Protein AF-A0A7J9PNX4-F1 (afdb_monomer_lite)

pLDDT: mean 73.29, std 10.81, range [47.12, 84.12]

Structure (mmCIF, N/CA/C/O backbone):
data_AF-A0A7J9PNX4-F1
#
_entry.id   AF-A0A7J9PNX4-F1
#
loop_
_atom_site.group_PDB
_atom_site.id
_atom_site.type_symbol
_atom_site.label_atom_id
_atom_site.label_alt_id
_atom_site.label_comp_id
_atom_site.label_asym_id
_atom_site.label_entity_id
_atom_site.label_seq_id
_atom_site.pdbx_PDB_ins_code
_atom_site.Cartn_x
_atom_site.Cartn_y
_atom_site.Cartn_z
_atom_site.occupancy
_atom_site.B_iso_or_equiv
_atom_site.auth_seq_id
_atom_site.auth_comp_id
_atom_site.auth_asym_id
_atom_site.auth_atom_id
_at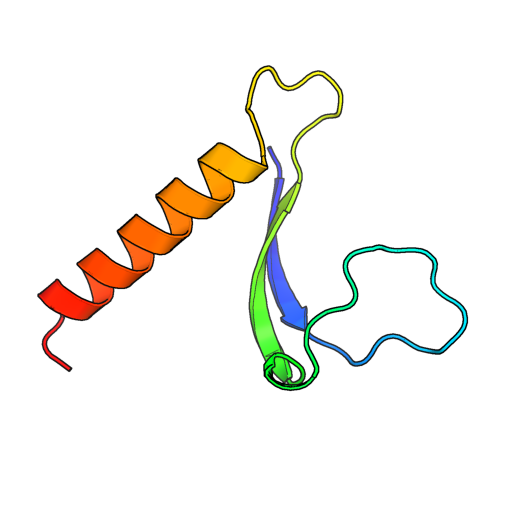om_site.pdbx_PDB_model_num
ATOM 1 N N . MET A 1 1 ? -0.164 -4.378 -13.610 1.00 73.62 1 MET A N 1
ATOM 2 C CA . MET A 1 1 ? -0.470 -3.867 -12.260 1.00 73.62 1 MET A CA 1
ATOM 3 C C . MET A 1 1 ? -1.568 -4.717 -11.640 1.00 73.62 1 MET A C 1
ATOM 5 O O . MET A 1 1 ? -2.585 -4.925 -12.290 1.00 73.62 1 MET A O 1
ATOM 9 N N . VAL A 1 2 ? -1.364 -5.209 -10.418 1.00 78.94 2 VAL A N 1
ATOM 10 C CA . VAL A 1 2 ? -2.394 -5.907 -9.628 1.00 78.94 2 VAL A CA 1
ATOM 11 C C . VAL A 1 2 ? -2.735 -5.043 -8.417 1.00 78.94 2 VAL A C 1
ATOM 13 O O . VAL A 1 2 ? -1.831 -4.520 -7.766 1.00 78.94 2 VAL A O 1
ATOM 16 N N . GLN A 1 3 ? -4.028 -4.874 -8.132 1.00 82.75 3 GLN A N 1
ATOM 17 C CA . GLN A 1 3 ? -4.514 -4.099 -6.991 1.00 82.75 3 GLN A CA 1
ATOM 18 C C . GLN A 1 3 ? -5.436 -4.952 -6.129 1.00 82.75 3 GLN A C 1
ATOM 20 O O . GLN A 1 3 ? -6.297 -5.653 -6.656 1.00 82.75 3 GLN A O 1
ATOM 25 N N . TYR A 1 4 ? -5.279 -4.866 -4.812 1.00 82.00 4 TYR A N 1
ATOM 26 C CA . TYR A 1 4 ? -6.196 -5.501 -3.871 1.00 82.00 4 TYR A CA 1
ATOM 27 C C . TYR A 1 4 ? -6.254 -4.745 -2.546 1.00 82.00 4 TYR A C 1
ATOM 29 O O . TYR A 1 4 ? -5.330 -4.020 -2.167 1.00 82.00 4 TYR A O 1
ATOM 37 N N . GLU A 1 5 ? -7.368 -4.920 -1.842 1.00 82.62 5 GLU A N 1
ATOM 38 C CA . GLU A 1 5 ? -7.524 -4.443 -0.475 1.00 82.62 5 GLU A CA 1
ATOM 39 C C . GLU A 1 5 ? -7.040 -5.510 0.504 1.00 82.62 5 GLU A C 1
ATOM 41 O O . GLU A 1 5 ? -7.323 -6.699 0.354 1.00 82.62 5 GLU A O 1
ATOM 46 N N . ALA A 1 6 ? -6.316 -5.083 1.531 1.00 82.19 6 ALA A N 1
ATOM 47 C CA . ALA A 1 6 ? -5.860 -5.956 2.597 1.00 82.19 6 ALA A CA 1
ATOM 48 C C . ALA A 1 6 ? -5.973 -5.262 3.953 1.00 82.19 6 ALA A C 1
ATOM 50 O O . ALA A 1 6 ? -5.954 -4.037 4.054 1.00 82.19 6 ALA A O 1
ATOM 51 N N . VAL A 1 7 ? -6.054 -6.055 5.019 1.00 83.19 7 VAL A N 1
ATOM 52 C CA . VAL A 1 7 ? -5.883 -5.559 6.387 1.00 83.19 7 VAL A CA 1
ATOM 53 C C . VAL A 1 7 ? -4.428 -5.748 6.780 1.00 83.19 7 VAL A C 1
ATOM 55 O O . VAL A 1 7 ? -3.894 -6.855 6.692 1.00 83.19 7 VAL A O 1
ATOM 58 N N . ILE A 1 8 ? -3.791 -4.674 7.237 1.00 81.19 8 ILE A N 1
ATOM 59 C CA . ILE A 1 8 ? -2.413 -4.722 7.710 1.00 81.19 8 ILE A CA 1
ATOM 60 C C . ILE A 1 8 ? -2.363 -5.550 8.993 1.00 81.19 8 ILE A C 1
ATOM 62 O O . ILE A 1 8 ? -2.981 -5.205 10.001 1.00 81.19 8 ILE A O 1
ATOM 66 N N . LYS A 1 9 ? -1.589 -6.633 8.975 1.00 79.38 9 LYS A N 1
ATOM 67 C CA . LYS A 1 9 ? -1.312 -7.449 10.160 1.00 79.38 9 LYS A CA 1
ATOM 68 C C . LYS A 1 9 ? 0.086 -7.152 10.690 1.00 79.38 9 LYS A C 1
ATOM 70 O O . LYS A 1 9 ? 0.976 -6.762 9.937 1.00 79.38 9 LYS A O 1
ATOM 75 N N . LYS A 1 10 ? 0.281 -7.368 11.992 1.00 75.56 10 LYS A N 1
ATOM 76 C CA . LYS A 1 10 ? 1.615 -7.373 12.599 1.00 75.56 10 LYS A CA 1
ATOM 77 C C . LYS A 1 10 ? 2.446 -8.463 11.916 1.00 75.56 10 LYS A C 1
ATOM 79 O O . LYS A 1 10 ? 2.017 -9.617 11.902 1.00 75.56 10 LYS A O 1
ATOM 84 N N . GLN A 1 11 ? 3.601 -8.116 11.353 1.00 70.75 11 GLN A N 1
ATOM 85 C CA . GLN A 1 11 ? 4.511 -9.135 10.833 1.00 70.75 11 GLN A CA 1
ATOM 86 C C . GLN A 1 11 ? 5.118 -9.928 12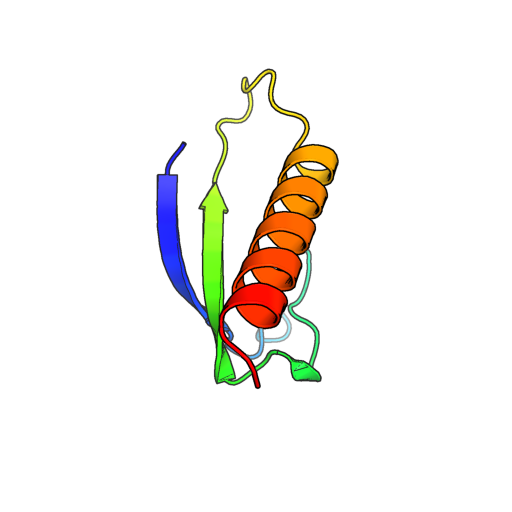.003 1.00 70.75 11 GLN A C 1
ATOM 88 O O . GLN A 1 11 ? 5.486 -9.358 13.033 1.00 70.75 11 GLN A O 1
ATOM 93 N N . GLY A 1 12 ? 5.185 -11.254 11.862 1.00 65.44 12 GLY A N 1
ATOM 94 C CA . GLY A 1 12 ? 5.946 -12.114 12.770 1.00 65.44 12 GLY A CA 1
ATOM 95 C C . GLY A 1 12 ? 7.449 -11.955 12.522 1.00 65.44 12 GLY A C 1
ATOM 96 O O . GLY A 1 12 ? 7.857 -11.657 11.402 1.00 65.44 12 GLY A O 1
ATOM 97 N N . GLY A 1 13 ? 8.278 -12.177 13.547 1.00 55.97 13 GLY A N 1
ATOM 98 C CA . GLY A 1 13 ? 9.718 -11.862 13.559 1.00 55.97 13 GLY A CA 1
ATOM 99 C C . GLY A 1 13 ? 10.628 -12.582 12.545 1.00 55.97 13 GLY A C 1
ATOM 100 O O . GLY A 1 13 ? 11.840 -12.498 12.688 1.00 55.97 13 GLY A O 1
ATOM 101 N N . GLY A 1 14 ? 10.088 -13.281 11.540 1.00 56.06 14 GLY A N 1
ATOM 102 C CA . GLY A 1 14 ? 10.858 -14.055 10.555 1.00 56.06 14 GLY A CA 1
ATOM 103 C C . GLY A 1 14 ? 10.555 -13.769 9.079 1.00 56.06 14 GLY A C 1
ATOM 104 O O . GLY A 1 14 ? 11.153 -14.400 8.215 1.00 56.06 14 GLY A O 1
ATOM 105 N N . SER A 1 15 ? 9.636 -12.856 8.746 1.00 47.12 15 SER A N 1
ATOM 106 C CA . SER A 1 15 ? 9.242 -12.621 7.344 1.00 47.12 15 SER A CA 1
ATOM 107 C C . SER A 1 15 ? 9.997 -11.434 6.735 1.00 47.12 15 SER A C 1
ATOM 109 O O . SER A 1 15 ? 9.822 -10.296 7.156 1.00 47.12 15 SER A O 1
ATOM 111 N N . ARG A 1 16 ? 10.845 -11.694 5.732 1.00 50.50 16 ARG A N 1
ATOM 112 C CA . ARG A 1 16 ? 11.640 -10.696 4.987 1.00 50.50 16 ARG A CA 1
ATOM 113 C C . ARG A 1 16 ? 10.820 -9.987 3.898 1.00 50.50 16 ARG A C 1
ATOM 115 O O . ARG A 1 16 ? 11.189 -10.031 2.730 1.00 50.50 16 ARG A O 1
ATOM 122 N N . ILE A 1 17 ? 9.710 -9.344 4.254 1.00 53.88 17 ILE A N 1
ATOM 123 C CA . ILE A 1 17 ? 9.001 -8.461 3.315 1.00 53.88 17 ILE A CA 1
ATOM 124 C C . ILE A 1 17 ? 9.026 -7.048 3.886 1.00 53.88 17 ILE A C 1
ATOM 126 O O . ILE A 1 17 ? 8.240 -6.693 4.763 1.00 53.88 17 ILE A O 1
ATOM 130 N N . TYR A 1 18 ? 9.992 -6.268 3.404 1.00 49.47 18 TYR A N 1
ATOM 131 C CA . TYR A 1 18 ? 10.126 -4.846 3.692 1.00 49.47 18 TYR A CA 1
ATOM 132 C C . TYR A 1 18 ? 9.236 -4.042 2.723 1.00 49.47 18 TYR A C 1
ATOM 134 O O . TYR A 1 18 ? 9.153 -4.421 1.555 1.00 49.47 18 TYR A O 1
ATOM 142 N N . PRO A 1 19 ? 8.605 -2.934 3.150 1.00 57.00 19 PRO A N 1
ATOM 143 C CA . PRO A 1 19 ? 8.632 -2.363 4.492 1.00 57.00 19 PRO A CA 1
ATOM 144 C C . PRO A 1 19 ? 7.697 -3.086 5.471 1.00 57.00 19 PRO A C 1
ATOM 146 O O . PRO A 1 19 ? 6.558 -3.430 5.152 1.00 57.00 19 PRO A O 1
ATOM 149 N N . ASN A 1 20 ? 8.175 -3.252 6.708 1.00 58.69 20 ASN A N 1
ATOM 150 C CA . ASN A 1 20 ? 7.301 -3.547 7.839 1.00 58.69 20 ASN A CA 1
ATOM 151 C C . ASN A 1 20 ? 6.244 -2.447 7.930 1.00 58.69 20 ASN A C 1
ATOM 153 O O . ASN A 1 20 ? 6.580 -1.261 7.932 1.00 58.69 20 ASN A O 1
ATOM 157 N N . ALA A 1 21 ? 4.971 -2.820 8.021 1.00 65.00 21 ALA A N 1
ATOM 158 C CA . ALA A 1 21 ? 3.940 -1.820 8.225 1.00 65.00 21 ALA A CA 1
ATOM 159 C C . ALA A 1 21 ? 4.183 -1.095 9.557 1.00 65.00 21 ALA A C 1
ATOM 161 O O . ALA A 1 21 ? 4.417 -1.742 10.582 1.00 65.00 21 ALA A O 1
ATOM 162 N N . PHE A 1 22 ? 4.116 0.240 9.545 1.00 71.50 22 PHE A N 1
ATOM 163 C CA . PHE A 1 22 ? 4.201 1.032 10.770 1.00 71.50 22 PHE A CA 1
ATOM 164 C C . PHE A 1 22 ? 3.186 0.524 11.795 1.00 71.50 22 PHE A C 1
ATOM 166 O O . PHE A 1 22 ? 2.055 0.177 11.450 1.00 71.50 22 PHE A O 1
ATOM 173 N N . THR A 1 23 ? 3.567 0.505 13.071 1.00 72.38 23 THR A N 1
ATOM 174 C CA . THR A 1 23 ? 2.731 -0.018 14.163 1.00 72.38 23 THR A CA 1
ATOM 175 C C . THR A 1 23 ? 1.360 0.663 14.213 1.00 72.38 23 THR A C 1
ATOM 177 O O . THR A 1 23 ? 0.354 0.008 14.464 1.00 72.38 23 THR A O 1
ATOM 180 N N . SER A 1 24 ? 1.306 1.958 13.882 1.00 78.62 24 SER A N 1
ATOM 181 C CA . SER A 1 24 ? 0.088 2.776 13.775 1.00 78.62 24 SER A CA 1
ATOM 182 C C . SER A 1 24 ? -0.857 2.375 12.633 1.00 78.62 24 SER A C 1
ATOM 184 O O . SER A 1 24 ? -1.980 2.887 12.548 1.00 78.62 24 SER A O 1
ATOM 186 N N . HIS A 1 25 ? -0.412 1.505 11.727 1.00 78.44 25 HIS A N 1
ATOM 187 C CA . HIS A 1 25 ? -1.181 1.013 10.590 1.00 78.44 25 HIS A CA 1
ATOM 188 C C . HIS A 1 25 ? -1.713 -0.410 10.798 1.00 78.44 25 HIS A C 1
ATOM 190 O O . HIS A 1 25 ? -2.578 -0.836 10.037 1.00 78.44 25 HIS A O 1
ATOM 196 N N . ILE A 1 26 ? -1.263 -1.135 11.828 1.00 84.12 26 ILE A N 1
ATOM 197 C CA . ILE A 1 26 ? -1.770 -2.478 12.143 1.00 84.12 26 ILE A CA 1
ATOM 198 C C . ILE A 1 26 ? -3.282 -2.415 12.412 1.00 84.12 26 ILE A C 1
ATOM 200 O O . ILE A 1 26 ? -3.766 -1.543 13.128 1.00 84.12 26 ILE A O 1
ATOM 204 N N . GLY A 1 27 ? -4.032 -3.338 11.809 1.00 80.19 27 GLY A N 1
ATOM 205 C CA . GLY A 1 27 ? -5.493 -3.407 11.869 1.00 80.19 27 GLY A CA 1
ATOM 206 C C . GLY A 1 27 ? -6.216 -2.492 10.875 1.00 80.19 27 GLY A C 1
ATOM 207 O O . GLY A 1 27 ? -7.418 -2.659 10.673 1.00 80.19 27 GLY A O 1
ATOM 208 N N . LYS A 1 28 ? -5.520 -1.557 10.211 1.00 84.06 28 LYS A N 1
ATOM 209 C CA . LYS A 1 28 ? -6.125 -0.679 9.199 1.00 84.06 28 LYS A CA 1
ATOM 210 C C . LYS A 1 28 ? -6.211 -1.371 7.839 1.00 84.06 28 LYS A C 1
ATOM 212 O O . LYS A 1 28 ? -5.412 -2.254 7.517 1.00 84.06 28 LYS A O 1
ATOM 217 N N . ARG A 1 29 ? -7.184 -0.942 7.031 1.00 82.50 29 ARG A N 1
ATOM 218 C CA . ARG A 1 29 ? -7.280 -1.322 5.617 1.00 82.50 29 ARG A CA 1
ATOM 219 C C . ARG A 1 29 ? -6.222 -0.577 4.810 1.00 82.50 29 ARG A C 1
ATOM 221 O O . ARG A 1 29 ? -5.990 0.608 5.039 1.00 82.50 29 ARG A O 1
ATOM 228 N N . ALA A 1 30 ? -5.613 -1.276 3.867 1.00 81.44 30 ALA A N 1
ATOM 229 C CA . ALA A 1 30 ? -4.645 -0.744 2.929 1.00 81.44 30 ALA A CA 1
ATOM 230 C C . ALA A 1 30 ? -4.995 -1.188 1.513 1.00 81.44 30 ALA A C 1
ATOM 232 O O . ALA A 1 30 ? -5.435 -2.319 1.292 1.00 81.44 30 ALA A O 1
ATOM 233 N N . LYS A 1 31 ? -4.751 -0.294 0.558 1.00 81.19 31 LYS A N 1
ATOM 234 C CA . LYS A 1 31 ? -4.732 -0.622 -0.862 1.00 81.19 31 LYS A CA 1
ATOM 235 C C . LYS A 1 31 ? -3.306 -1.017 -1.224 1.00 81.19 31 LYS A C 1
ATOM 237 O O . LYS A 1 31 ? -2.390 -0.215 -1.059 1.00 81.19 31 LYS A O 1
ATOM 242 N N . ILE A 1 32 ? -3.121 -2.251 -1.675 1.00 80.19 32 ILE A N 1
ATOM 243 C CA . ILE A 1 32 ? -1.821 -2.769 -2.098 1.00 80.19 32 ILE A CA 1
ATOM 244 C C . ILE A 1 32 ? -1.776 -2.742 -3.619 1.00 80.19 32 ILE A C 1
ATOM 246 O O . ILE A 1 32 ? -2.699 -3.213 -4.285 1.00 80.19 32 ILE A O 1
ATOM 250 N N . ILE A 1 33 ? -0.703 -2.167 -4.155 1.00 81.19 33 ILE A N 1
ATOM 251 C CA . ILE A 1 33 ? -0.450 -2.071 -5.588 1.00 81.19 33 ILE A CA 1
ATOM 252 C C . ILE A 1 33 ? 0.858 -2.798 -5.855 1.00 81.19 33 ILE A C 1
ATOM 254 O O . ILE A 1 33 ? 1.907 -2.395 -5.357 1.00 81.19 33 ILE A O 1
ATOM 258 N N . ILE A 1 34 ? 0.779 -3.882 -6.621 1.00 81.31 34 ILE A N 1
ATOM 259 C CA . ILE A 1 34 ? 1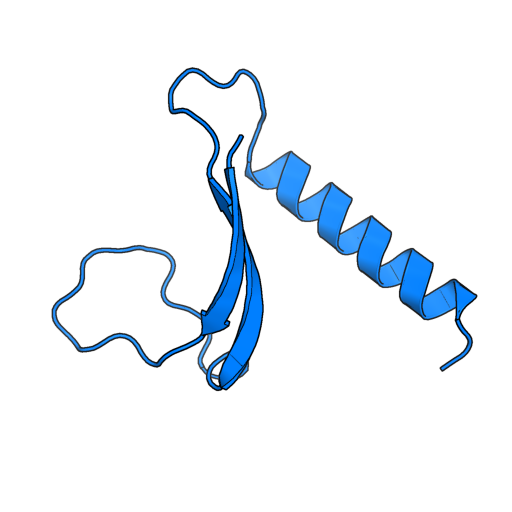.947 -4.632 -7.071 1.00 81.31 34 ILE A CA 1
ATOM 260 C C . ILE A 1 34 ? 2.179 -4.291 -8.539 1.00 81.31 34 ILE A C 1
ATOM 262 O O . ILE A 1 34 ? 1.329 -4.536 -9.410 1.00 81.31 34 ILE A O 1
ATOM 266 N N . LEU A 1 35 ? 3.336 -3.692 -8.791 1.00 81.44 35 LEU A N 1
ATOM 267 C CA . LEU A 1 35 ? 3.852 -3.427 -10.124 1.00 81.44 35 LEU A CA 1
ATOM 268 C C . LEU A 1 35 ? 4.699 -4.618 -10.572 1.00 81.44 35 LEU A C 1
ATOM 270 O O . LEU A 1 35 ? 5.200 -5.379 -9.742 1.00 81.44 35 LEU A O 1
ATOM 274 N N . LYS A 1 36 ? 4.797 -4.818 -11.886 1.00 82.88 36 LYS A N 1
ATOM 275 C CA . LYS A 1 36 ? 5.742 -5.804 -12.410 1.00 82.88 36 LYS A CA 1
ATOM 276 C C . LYS A 1 36 ? 7.162 -5.270 -12.219 1.00 82.88 36 LYS A C 1
ATOM 278 O O . LYS A 1 36 ? 7.354 -4.066 -12.100 1.00 82.88 36 LYS A O 1
ATOM 283 N N . GLU A 1 37 ? 8.143 -6.159 -12.190 1.00 77.81 37 GLU A N 1
ATOM 284 C CA . GLU A 1 37 ? 9.547 -5.762 -12.045 1.00 77.81 37 GLU A CA 1
ATOM 285 C C . GLU A 1 37 ? 10.042 -4.914 -13.229 1.00 77.81 37 GLU A C 1
ATOM 287 O O . GLU A 1 37 ? 10.842 -4.007 -13.042 1.00 77.81 37 GLU A O 1
ATOM 292 N N . ASP A 1 38 ? 9.501 -5.154 -14.425 1.00 82.81 38 ASP A N 1
ATOM 293 C CA . ASP A 1 38 ? 9.786 -4.430 -15.668 1.00 82.81 38 ASP A CA 1
ATOM 294 C C . ASP A 1 38 ? 8.908 -3.180 -15.877 1.00 82.81 38 ASP A C 1
ATOM 296 O O . ASP A 1 38 ? 8.863 -2.636 -16.979 1.00 82.81 38 ASP A O 1
ATOM 300 N N . SER A 1 39 ? 8.180 -2.721 -14.851 1.00 79.44 39 SER A N 1
ATOM 301 C CA . SER A 1 39 ? 7.360 -1.507 -14.967 1.00 79.44 39 SER A CA 1
ATOM 302 C C . SER A 1 39 ? 8.259 -0.280 -15.118 1.00 79.44 39 SER A C 1
ATOM 304 O O . SER A 1 39 ? 9.135 -0.047 -14.290 1.00 79.44 39 SER A O 1
ATOM 306 N N . GLU A 1 40 ? 7.977 0.562 -16.115 1.00 79.94 40 GLU A N 1
ATOM 307 C CA . GLU A 1 40 ? 8.577 1.904 -16.236 1.00 79.94 40 GLU A CA 1
ATOM 308 C C . GLU A 1 40 ? 8.068 2.877 -15.149 1.00 79.94 40 GLU A C 1
ATOM 310 O O . GLU A 1 40 ? 8.558 3.998 -15.015 1.00 79.94 40 GLU A O 1
ATOM 315 N N . ASP A 1 41 ? 7.071 2.450 -14.367 1.00 77.19 41 ASP A N 1
ATOM 316 C CA . ASP A 1 41 ? 6.493 3.215 -13.268 1.00 77.19 41 ASP A CA 1
ATOM 317 C C . ASP A 1 41 ? 7.466 3.322 -12.091 1.00 77.19 41 ASP A C 1
ATOM 319 O O . ASP A 1 41 ? 7.915 2.314 -11.553 1.00 77.19 41 ASP A O 1
ATOM 323 N N . ASP A 1 42 ? 7.705 4.549 -11.628 1.00 79.19 42 ASP A N 1
ATOM 324 C CA . ASP A 1 42 ? 8.462 4.858 -10.413 1.00 79.19 42 ASP A CA 1
ATOM 325 C C . ASP A 1 42 ? 7.560 4.667 -9.169 1.00 79.19 42 ASP A C 1
ATOM 327 O O . ASP A 1 42 ? 6.678 5.504 -8.915 1.00 79.19 42 ASP A O 1
ATOM 331 N N . PRO A 1 43 ? 7.723 3.581 -8.378 1.00 74.56 43 PRO A N 1
ATOM 332 C CA . PRO A 1 43 ? 6.792 3.264 -7.295 1.00 74.56 43 PRO A CA 1
ATOM 333 C C . PRO A 1 43 ? 6.715 4.353 -6.203 1.00 74.56 43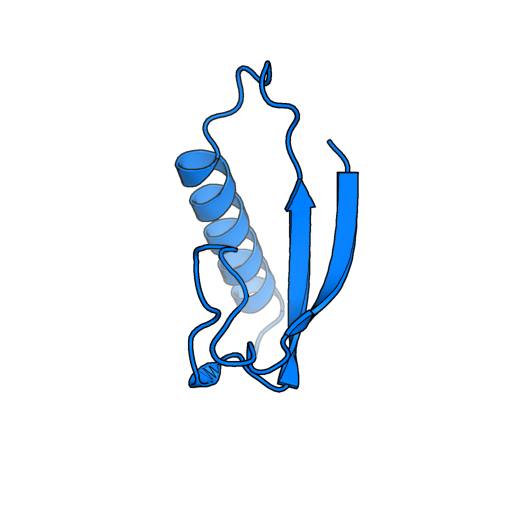 PRO A C 1
ATOM 335 O O . PRO A 1 43 ? 5.601 4.672 -5.773 1.00 74.56 43 PRO A O 1
ATOM 338 N N . PRO A 1 44 ? 7.829 4.978 -5.761 1.00 76.56 44 PRO A N 1
ATOM 339 C CA . PRO A 1 44 ? 7.800 6.183 -4.930 1.00 76.56 44 PRO A CA 1
ATOM 340 C C . PRO A 1 44 ? 6.939 7.325 -5.484 1.00 76.56 44 PRO A C 1
ATOM 342 O O . PRO A 1 44 ? 6.121 7.889 -4.751 1.00 76.56 44 PRO A O 1
ATOM 345 N N . ARG A 1 45 ? 7.083 7.662 -6.772 1.00 80.44 45 ARG A N 1
ATOM 346 C CA . ARG A 1 45 ? 6.298 8.735 -7.403 1.00 80.44 45 ARG A CA 1
ATOM 347 C C . ARG A 1 45 ? 4.812 8.394 -7.435 1.00 80.44 45 ARG A C 1
ATOM 349 O O . ARG A 1 45 ? 3.983 9.247 -7.112 1.00 80.44 45 ARG A O 1
ATOM 356 N N . LEU A 1 46 ? 4.481 7.147 -7.765 1.00 80.94 46 LEU A N 1
ATOM 357 C CA . LEU A 1 46 ? 3.106 6.657 -7.765 1.00 80.94 46 LEU A CA 1
ATOM 358 C C . LEU A 1 46 ? 2.486 6.728 -6.360 1.00 80.94 46 LEU A C 1
ATOM 360 O O . LEU A 1 46 ? 1.348 7.171 -6.204 1.00 80.94 46 LEU A O 1
ATOM 364 N N . ALA A 1 47 ? 3.240 6.356 -5.323 1.00 78.69 47 ALA A N 1
ATOM 365 C CA . ALA A 1 47 ? 2.782 6.441 -3.939 1.00 78.69 47 ALA A CA 1
ATOM 366 C C . ALA A 1 47 ? 2.447 7.885 -3.520 1.00 78.69 47 ALA A C 1
ATOM 368 O O . ALA A 1 47 ? 1.403 8.114 -2.907 1.00 78.69 47 ALA A O 1
ATOM 369 N N . LEU A 1 48 ? 3.280 8.863 -3.897 1.00 79.81 48 LEU A N 1
ATOM 370 C CA . LEU A 1 48 ? 3.026 10.285 -3.628 1.00 79.81 48 LEU A CA 1
ATOM 371 C C . LEU A 1 48 ? 1.780 10.799 -4.358 1.00 79.81 48 LEU A C 1
ATOM 373 O O . LEU A 1 48 ? 0.962 11.504 -3.768 1.00 79.81 48 LEU A O 1
ATOM 377 N N . GLN A 1 49 ? 1.597 10.425 -5.627 1.00 81.88 49 GLN A N 1
ATOM 378 C CA . GLN A 1 49 ? 0.405 10.806 -6.391 1.00 81.88 49 GLN A CA 1
ATOM 379 C C . GLN A 1 49 ? -0.875 10.273 -5.742 1.00 81.88 49 GLN A C 1
ATOM 381 O O . GLN A 1 49 ? -1.841 11.018 -5.585 1.00 81.88 49 GLN A O 1
ATOM 386 N N . LEU A 1 50 ? -0.864 9.013 -5.303 1.00 82.00 50 LEU A N 1
ATOM 387 C CA . LEU A 1 50 ? -1.996 8.395 -4.614 1.00 82.00 50 LEU A CA 1
ATOM 388 C C . LEU A 1 50 ? -2.272 9.049 -3.256 1.00 82.00 50 LEU A C 1
ATOM 390 O O . LEU A 1 50 ? -3.428 9.2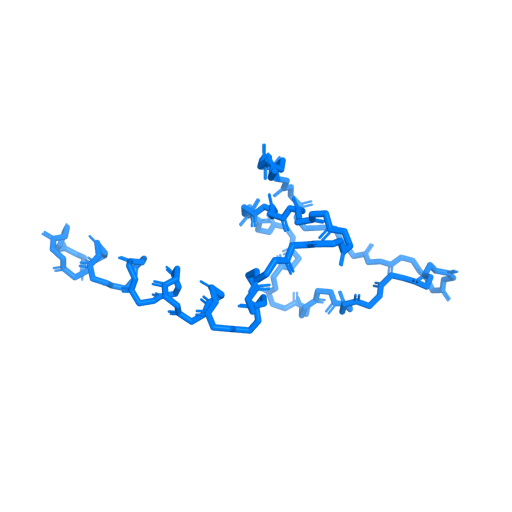70 -2.904 1.00 82.00 50 LEU A O 1
ATOM 394 N N . GLN A 1 51 ? -1.230 9.399 -2.499 1.00 80.31 51 GLN A N 1
ATOM 395 C CA . GLN A 1 51 ? -1.385 10.123 -1.237 1.00 80.31 51 GLN A CA 1
ATOM 396 C C . GLN A 1 51 ? -2.042 11.492 -1.447 1.00 80.31 51 GLN A C 1
ATOM 398 O O . GLN A 1 51 ? -2.943 11.869 -0.691 1.00 80.31 51 GLN A O 1
ATOM 403 N N . ASN A 1 52 ? -1.621 12.216 -2.484 1.00 82.50 52 ASN A N 1
ATOM 404 C CA 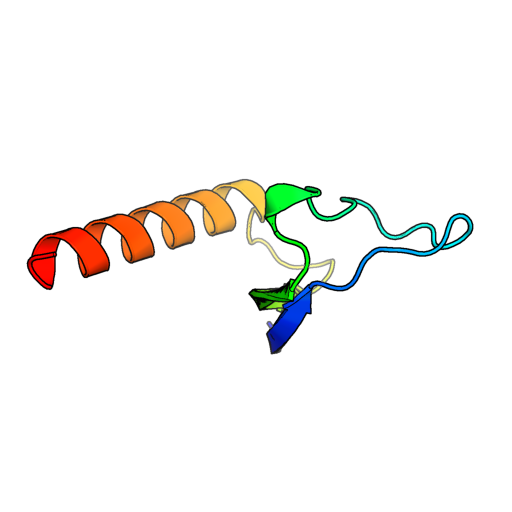. ASN A 1 52 ? -2.191 13.513 -2.829 1.00 82.50 52 ASN A CA 1
ATOM 405 C C . ASN A 1 52 ? -3.659 13.378 -3.248 1.00 82.50 52 ASN A C 1
ATOM 407 O O . ASN A 1 52 ? -4.491 14.112 -2.729 1.00 82.50 52 ASN A O 1
ATOM 411 N N . GLN A 1 53 ? -3.997 12.390 -4.085 1.00 79.19 53 GLN A N 1
ATOM 412 C CA . GLN A 1 53 ? -5.385 12.109 -4.476 1.00 79.19 53 GLN A CA 1
ATOM 413 C C . GLN A 1 53 ? -6.279 11.824 -3.265 1.00 79.19 53 GLN A C 1
ATOM 415 O O . GLN A 1 53 ? -7.329 12.437 -3.123 1.00 79.19 53 GLN A O 1
ATOM 420 N N . ILE A 1 54 ? -5.836 10.969 -2.337 1.00 77.56 54 ILE A N 1
ATOM 421 C CA . ILE A 1 54 ? -6.600 10.655 -1.118 1.00 77.56 54 ILE A CA 1
ATOM 422 C C . ILE A 1 54 ? -6.805 11.903 -0.248 1.00 77.56 54 ILE A C 1
ATOM 424 O O . ILE A 1 54 ? -7.851 12.067 0.379 1.00 77.56 54 ILE A O 1
ATOM 428 N N . THR A 1 55 ? -5.799 12.775 -0.173 1.00 73.50 55 THR A N 1
ATOM 429 C CA . THR A 1 55 ? -5.874 14.005 0.626 1.00 73.50 55 THR A CA 1
ATOM 430 C C . THR A 1 55 ? -6.837 15.009 -0.009 1.00 73.50 55 THR A C 1
ATOM 432 O O . THR A 1 55 ? -7.676 15.571 0.694 1.00 73.50 55 THR A O 1
ATOM 435 N N . SER A 1 56 ? -6.782 15.171 -1.333 1.00 70.75 56 SER A N 1
ATOM 436 C CA . SER A 1 56 ? -7.715 16.001 -2.099 1.00 70.75 56 SER A CA 1
ATOM 437 C C . SER A 1 56 ? -9.153 15.485 -2.004 1.00 70.75 56 SER A C 1
ATOM 439 O O . SER A 1 56 ? -10.049 16.256 -1.682 1.00 70.75 56 SER A O 1
ATOM 441 N N . GLU A 1 57 ? -9.378 14.178 -2.153 1.00 67.19 57 GLU A N 1
ATOM 442 C CA . GLU A 1 57 ? -10.713 13.577 -2.023 1.00 67.19 57 GLU A CA 1
ATOM 443 C C . GLU A 1 57 ? -11.302 13.741 -0.614 1.00 67.19 57 GLU A C 1
ATOM 445 O O . GLU A 1 57 ? -12.509 13.925 -0.460 1.00 67.19 57 GLU A O 1
ATOM 450 N N . LYS A 1 58 ? -10.471 13.686 0.436 1.00 60.47 58 LYS A N 1
ATOM 451 C CA . LYS A 1 58 ? -10.915 13.975 1.809 1.00 60.47 58 LYS A CA 1
ATOM 452 C C . LYS A 1 58 ? -11.254 15.448 2.006 1.00 60.47 58 LYS A C 1
ATOM 454 O O . LYS A 1 58 ? -12.231 15.744 2.684 1.00 60.47 58 LYS A O 1
ATOM 459 N N . SER A 1 59 ? -10.475 16.343 1.400 1.00 60.25 59 SER A N 1
ATOM 460 C CA . SER A 1 59 ? -10.721 17.785 1.442 1.00 60.25 59 SER A CA 1
ATOM 461 C C . SER A 1 59 ? -12.024 18.168 0.736 1.00 60.25 59 SER A C 1
ATOM 463 O O . SER A 1 59 ? -12.742 19.040 1.213 1.00 60.25 59 SER A O 1
ATOM 465 N N . GLU A 1 60 ? -12.355 17.519 -0.381 1.00 60.94 60 GLU A N 1
ATOM 466 C CA . GLU A 1 60 ? -13.583 17.788 -1.144 1.00 60.94 60 GLU A CA 1
ATOM 467 C C . GLU A 1 60 ? -14.837 17.175 -0.501 1.00 60.94 60 GLU A C 1
ATOM 469 O O . GLU A 1 60 ? -15.947 17.658 -0.716 1.00 60.94 60 GLU A O 1
ATOM 474 N N . ARG A 1 61 ? -14.677 16.132 0.325 1.00 59.59 61 ARG A N 1
ATOM 475 C CA . ARG A 1 61 ? -15.782 15.480 1.048 1.00 59.59 61 ARG A CA 1
ATOM 476 C C . ARG A 1 61 ? -16.155 16.134 2.383 1.00 59.59 61 ARG A C 1
ATOM 478 O O . ARG A 1 61 ? -17.055 15.617 3.038 1.00 59.59 61 ARG A O 1
ATOM 485 N N . GLY A 1 62 ? -15.520 17.243 2.769 1.00 53.78 62 GLY A N 1
ATOM 486 C CA . GLY A 1 62 ? -15.929 18.053 3.922 1.00 53.78 62 GLY A CA 1
ATOM 487 C C . GLY A 1 62 ? -16.036 17.266 5.234 1.00 53.78 62 GLY A C 1
ATOM 488 O O . GLY A 1 62 ? -17.119 17.192 5.815 1.00 53.78 62 GLY A O 1
ATOM 489 N N . MET A 1 63 ? -14.923 16.680 5.686 1.00 47.25 63 MET A N 1
ATOM 490 C CA . MET A 1 63 ? -14.733 16.310 7.098 1.00 47.25 63 MET A CA 1
ATOM 491 C C . MET A 1 63 ? -13.854 17.338 7.796 1.00 47.25 63 MET A C 1
ATOM 493 O O . MET A 1 63 ? -12.856 17.760 7.170 1.00 47.25 63 MET A O 1
#

Organism: Methanococcus maripaludis (NCBI:txid39152)

Secondary structure (DSSP, 8-state):
-EEEEEEPPPPPTT---SSPPPGGGTTSEEEEEE--TT--S-HHHHHHHHHHHHHHHHHHTT-

Radius of gyration: 14.06 Å; chains: 1; bounding box: 28×32×30 Å

Foldseek 3Di:
DDKDKDAQAQDDPPDPDPPGPDPVRHRHIDIDDDDDPPDPDDVVVVVVVVVVVVVVVVVVVPD

Sequence (63 aa):
MVQYEAVIKKQGGGSRIYPNAFTSHIGKRAKIIILKEDSEDDPPRLALQLQNQITSEKSERGM